Protein AF-A0A8J8K4N7-F1 (afdb_monomer)

Sequence (54 aa):
MSEEFKVKKRITYNGGVYRISIPKLIIDNMGLQKGEEVTIIYKDSKTLIITTEE

Solvent-accessible surface area (backbone atoms only — not comparable to full-atom values): 3933 Å² total; per-residue (Å²): 136,85,83,86,83,86,78,94,74,71,74,46,78,60,93,95,40,82,44,68,84,75,61,65,70,59,41,59,74,69,71,59,57,95,87,65,82,70,46,78,44,74,80,50,103,86,41,78,44,81,46,69,81,134

Nearest PDB structures (foldseek):
  1ub4-assembly1_C-2  TM=8.405E-01  e=1.627E-02  Escherichia coli
  2mrn-assembly1_B  TM=7.908E-01  e=3.838E-02  Escherichia coli K-12
  2w1t-assembly1_A  TM=8.306E-01  e=2.282E-01  Bacillus subtilis
  2ro4-assembly1_B  TM=7.317E-01  e=2.282E-01  Bacillus subtilis

Structure (mmCIF, N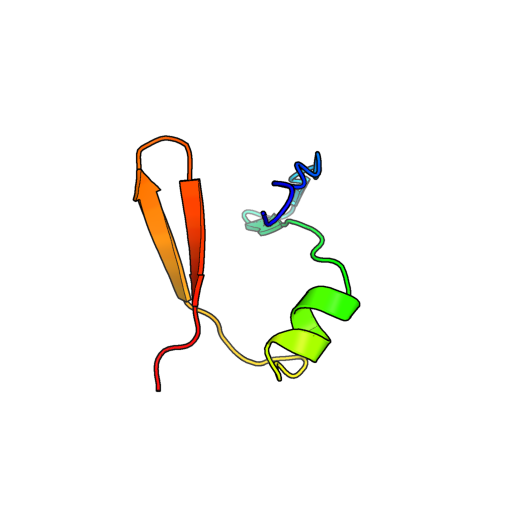/CA/C/O backbone):
data_AF-A0A8J8K4N7-F1
#
_entry.id   AF-A0A8J8K4N7-F1
#
loop_
_atom_site.group_PDB
_atom_site.id
_atom_site.type_symbol
_atom_site.label_atom_id
_atom_site.label_alt_id
_atom_site.label_comp_id
_atom_site.label_asym_id
_atom_site.label_entity_id
_atom_site.label_seq_id
_atom_site.pdbx_PDB_ins_code
_atom_site.Cartn_x
_atom_site.Cartn_y
_atom_site.Cartn_z
_atom_site.occupancy
_atom_site.B_iso_or_equiv
_atom_site.auth_seq_id
_atom_site.auth_comp_id
_atom_site.auth_asym_id
_atom_site.auth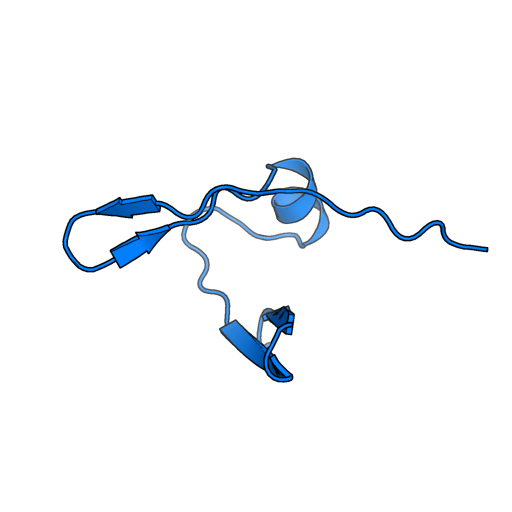_atom_id
_atom_site.pdbx_PDB_model_num
ATOM 1 N N . MET A 1 1 ? 3.147 3.219 26.390 1.00 40.81 1 MET A N 1
ATOM 2 C CA . MET A 1 1 ? 1.876 3.200 25.631 1.00 40.81 1 MET A CA 1
ATOM 3 C C . MET A 1 1 ? 2.159 3.803 24.264 1.00 40.81 1 MET A C 1
ATOM 5 O O . MET A 1 1 ? 2.684 4.905 24.253 1.00 40.81 1 MET A O 1
ATOM 9 N N . SER A 1 2 ? 1.905 3.112 23.145 1.00 54.12 2 SER A N 1
ATOM 10 C CA . SER A 1 2 ? 1.970 3.754 21.819 1.00 54.12 2 SER A CA 1
ATOM 11 C C . SER A 1 2 ? 0.592 4.307 21.469 1.00 54.12 2 SER A C 1
ATOM 13 O O . SER A 1 2 ? -0.382 3.555 21.465 1.00 54.12 2 SER A O 1
ATOM 15 N N . GLU A 1 3 ? 0.501 5.605 21.197 1.00 58.12 3 GLU A N 1
ATOM 16 C CA . GLU A 1 3 ? -0.717 6.217 20.669 1.00 58.12 3 GLU A CA 1
ATOM 17 C C . GLU A 1 3 ? -0.982 5.693 19.249 1.00 58.12 3 GLU A C 1
ATOM 19 O O . GLU A 1 3 ? -0.097 5.699 18.393 1.00 58.12 3 GLU A O 1
ATOM 24 N N . GLU A 1 4 ? -2.196 5.205 18.994 1.00 47.22 4 GLU A N 1
ATOM 25 C CA . GLU A 1 4 ? -2.624 4.799 17.654 1.00 47.22 4 GLU A CA 1
ATOM 26 C C . GLU A 1 4 ? -2.985 6.053 16.840 1.00 47.22 4 GLU A C 1
ATOM 28 O O . GLU A 1 4 ? -3.947 6.756 17.154 1.00 47.22 4 GLU A O 1
ATOM 33 N N . PHE A 1 5 ? -2.229 6.344 15.778 1.00 58.53 5 PHE A N 1
ATOM 34 C CA . PHE A 1 5 ? -2.487 7.491 14.907 1.00 58.53 5 PHE A CA 1
ATOM 35 C C . PHE A 1 5 ? -3.305 7.081 13.673 1.00 58.53 5 PHE A C 1
ATOM 37 O O . PHE A 1 5 ? -2.864 6.270 12.858 1.00 58.53 5 PHE A O 1
ATOM 44 N N . LYS A 1 6 ? -4.497 7.670 13.502 1.00 62.66 6 LYS A N 1
ATOM 45 C CA . LYS A 1 6 ? -5.380 7.422 12.348 1.00 62.66 6 LYS A CA 1
ATOM 46 C C . LYS A 1 6 ? -5.266 8.547 11.322 1.00 62.66 6 LYS A C 1
ATOM 48 O O . LYS A 1 6 ? -5.642 9.683 11.598 1.00 62.66 6 LYS A O 1
ATOM 53 N N . VAL A 1 7 ? -4.829 8.223 10.103 1.00 68.38 7 VAL A N 1
ATOM 54 C CA . VAL A 1 7 ? -4.743 9.183 8.987 1.00 68.38 7 VAL A CA 1
ATOM 55 C C . VAL A 1 7 ? -5.833 8.910 7.959 1.00 68.38 7 VAL A C 1
ATOM 57 O O . VAL A 1 7 ? -5.883 7.831 7.376 1.00 68.38 7 VAL A O 1
ATOM 60 N N . LYS A 1 8 ? -6.674 9.909 7.660 1.00 72.44 8 LYS A N 1
ATOM 61 C CA . LYS A 1 8 ? -7.567 9.849 6.492 1.00 72.44 8 LYS A CA 1
ATOM 62 C C . LYS A 1 8 ? -6.755 10.100 5.219 1.00 72.44 8 LYS A C 1
ATOM 64 O O . LYS A 1 8 ? -6.197 11.182 5.040 1.00 72.44 8 LYS A O 1
ATOM 69 N N . LYS A 1 9 ? -6.707 9.116 4.319 1.00 80.12 9 LYS A N 1
ATOM 70 C CA . LYS A 1 9 ? -6.126 9.249 2.974 1.00 80.12 9 LYS A CA 1
ATOM 71 C C . LYS A 1 9 ? -7.215 9.108 1.914 1.00 80.12 9 LYS A C 1
ATOM 73 O O . LYS A 1 9 ? -8.131 8.306 2.063 1.00 80.12 9 LYS A O 1
ATOM 78 N N . ARG A 1 10 ? -7.123 9.911 0.851 1.00 84.31 10 ARG A N 1
ATOM 79 C CA . ARG A 1 10 ? -8.012 9.816 -0.313 1.00 84.31 10 ARG A CA 1
ATOM 80 C C . ARG A 1 10 ? -7.439 8.780 -1.278 1.00 84.31 10 ARG A C 1
ATOM 82 O O . ARG A 1 10 ? -6.279 8.895 -1.665 1.00 84.31 10 ARG A O 1
ATOM 89 N N . IL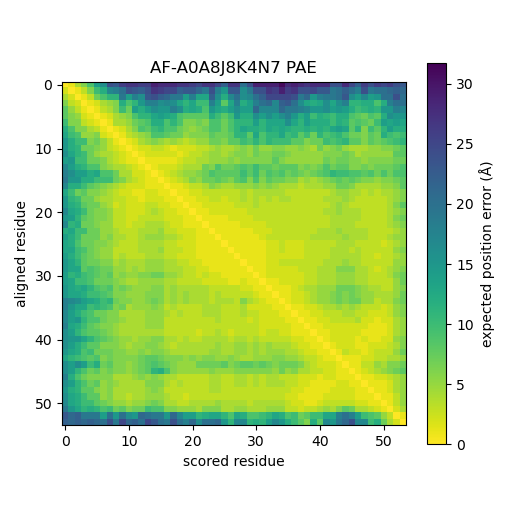E A 1 11 ? -8.259 7.807 -1.662 1.00 87.81 11 ILE A N 1
ATOM 90 C CA . ILE A 1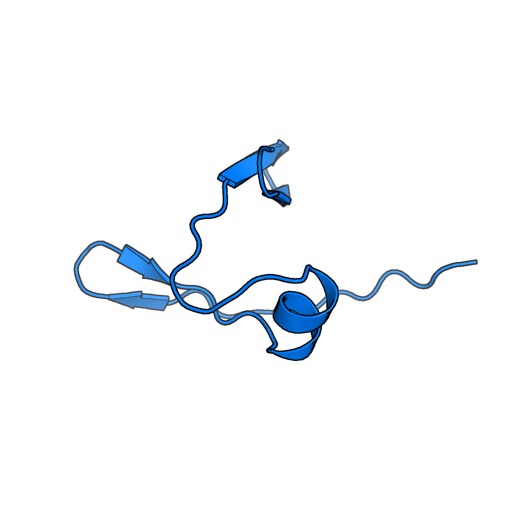 11 ? -7.964 6.889 -2.765 1.00 87.81 11 ILE A CA 1
ATOM 91 C C . ILE A 1 11 ? -8.479 7.542 -4.048 1.00 87.81 11 ILE A C 1
ATOM 93 O O . ILE A 1 11 ? -9.614 8.019 -4.087 1.00 87.81 11 ILE A O 1
ATOM 97 N N . THR A 1 12 ? -7.643 7.606 -5.078 1.00 91.88 12 THR A N 1
ATOM 98 C CA . THR A 1 12 ? -8.015 8.112 -6.403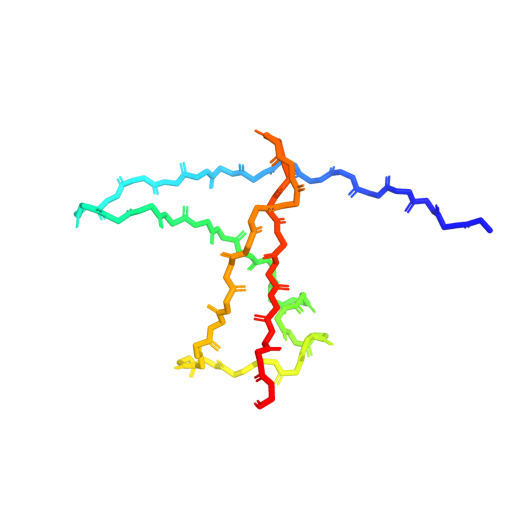 1.00 91.88 12 THR A CA 1
ATOM 99 C C . THR A 1 12 ? -8.071 6.960 -7.398 1.00 91.88 12 THR A C 1
ATOM 101 O O . THR A 1 12 ? -7.276 6.029 -7.326 1.00 91.88 12 THR A O 1
ATOM 104 N N . TYR A 1 13 ? -9.024 7.005 -8.327 1.00 90.62 13 TYR A N 1
ATOM 105 C CA . TYR A 1 13 ? -9.139 6.035 -9.414 1.00 90.62 13 TYR A CA 1
ATOM 106 C C . TYR A 1 13 ? -8.819 6.739 -10.728 1.00 90.62 13 TYR A C 1
ATOM 108 O O . TYR A 1 13 ? -9.443 7.749 -11.052 1.00 90.62 13 TYR A O 1
ATOM 116 N N . ASN A 1 14 ? -7.815 6.254 -11.457 1.00 89.06 14 ASN A N 1
ATOM 117 C CA . ASN A 1 14 ? -7.430 6.836 -12.739 1.00 89.06 14 ASN A CA 1
ATOM 118 C C . ASN A 1 14 ? -6.872 5.749 -13.672 1.00 89.06 14 ASN A C 1
ATOM 120 O O . ASN A 1 14 ? -5.906 5.067 -13.324 1.00 89.06 14 ASN A O 1
ATOM 124 N N . GLY A 1 15 ? -7.490 5.596 -14.847 1.00 88.31 15 GLY A N 1
ATOM 125 C CA . GLY A 1 15 ? -7.035 4.681 -15.897 1.00 88.31 15 GLY A CA 1
ATOM 126 C C . GLY A 1 15 ? -7.060 3.206 -15.490 1.00 88.31 15 GLY A C 1
ATOM 127 O O . GLY A 1 15 ? -6.096 2.499 -15.747 1.00 88.31 15 GLY A O 1
ATOM 128 N N . GLY A 1 16 ? -8.107 2.752 -14.791 1.00 93.31 16 GLY A N 1
ATOM 129 C CA . GLY A 1 16 ? -8.214 1.355 -14.349 1.00 93.31 16 GLY A CA 1
ATOM 130 C C . GLY A 1 16 ? -7.502 1.031 -13.033 1.00 93.31 16 GLY A C 1
ATOM 131 O O . GLY A 1 16 ? -7.667 -0.068 -12.517 1.00 93.31 16 GLY A O 1
ATOM 132 N N . VAL A 1 17 ? -6.747 1.978 -12.464 1.00 91.31 17 VAL A N 1
ATOM 133 C CA . VAL A 1 17 ? -5.882 1.739 -11.300 1.00 91.31 17 VAL A CA 1
ATOM 134 C C . VAL A 1 17 ? -6.305 2.601 -10.111 1.00 91.31 17 VAL A C 1
ATOM 136 O O . VAL A 1 17 ? -6.442 3.825 -10.232 1.00 91.31 17 VAL A O 1
ATOM 139 N N . TYR A 1 18 ? -6.466 1.966 -8.947 1.00 90.06 18 TYR A N 1
ATOM 140 C CA . TYR A 1 18 ? -6.617 2.648 -7.661 1.00 90.0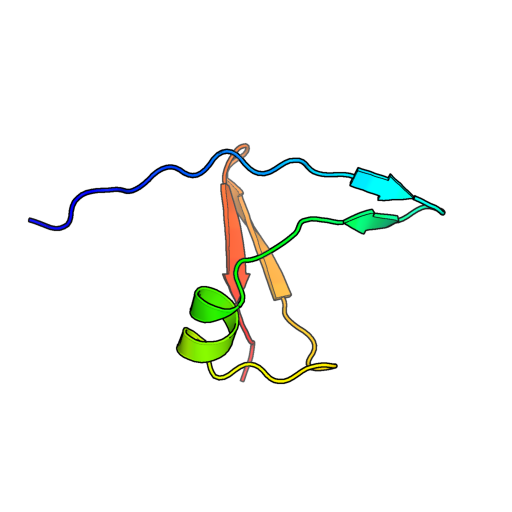6 18 TYR A CA 1
ATOM 141 C C . TYR A 1 18 ? -5.249 3.090 -7.136 1.00 90.06 18 TYR A C 1
ATOM 143 O O . TYR A 1 18 ? -4.299 2.314 -7.115 1.00 90.06 18 TYR A O 1
ATOM 151 N N . ARG A 1 19 ? -5.145 4.347 -6.705 1.00 90.56 19 ARG A N 1
ATOM 152 C CA . ARG A 1 19 ? -3.918 4.950 -6.180 1.00 90.56 19 ARG A CA 1
ATOM 153 C C . ARG A 1 19 ? -4.173 5.550 -4.803 1.00 90.56 19 ARG A C 1
ATOM 155 O O . ARG A 1 19 ? -5.198 6.192 -4.574 1.00 90.56 19 ARG A O 1
ATOM 162 N N . ILE A 1 20 ? -3.212 5.387 -3.900 1.00 89.62 20 ILE A N 1
ATOM 163 C CA . ILE A 1 20 ? -3.198 6.019 -2.579 1.00 89.62 20 ILE A CA 1
ATOM 164 C C . ILE A 1 20 ? -1.850 6.705 -2.365 1.00 89.62 20 ILE A C 1
ATOM 166 O O . ILE A 1 20 ? -0.799 6.143 -2.660 1.00 89.62 20 ILE A O 1
ATOM 170 N N . SER A 1 21 ? -1.870 7.942 -1.871 1.00 87.50 21 SER A N 1
ATOM 171 C CA . SER A 1 21 ? -0.640 8.669 -1.553 1.00 87.50 21 SER A CA 1
ATOM 172 C C . SER A 1 21 ? -0.145 8.299 -0.158 1.00 87.50 21 SER A C 1
ATOM 174 O O . SER A 1 21 ? -0.771 8.648 0.851 1.00 87.50 21 SER A O 1
ATOM 176 N N . ILE A 1 22 ? 1.006 7.635 -0.108 1.00 86.19 22 ILE A N 1
ATOM 177 C CA . ILE A 1 22 ? 1.706 7.286 1.128 1.00 86.19 22 ILE A CA 1
ATOM 178 C C . ILE A 1 22 ? 2.718 8.403 1.446 1.00 86.19 22 ILE A C 1
ATOM 180 O O . ILE A 1 22 ? 3.421 8.859 0.543 1.00 86.19 22 ILE A O 1
ATOM 184 N N . PRO A 1 23 ? 2.781 8.911 2.692 1.00 86.75 23 PRO A N 1
ATOM 185 C CA . PRO A 1 23 ? 3.799 9.878 3.095 1.00 86.75 23 PRO A CA 1
ATOM 186 C C . PRO A 1 23 ? 5.213 9.340 2.871 1.00 86.75 23 PRO A C 1
ATOM 188 O O . PRO A 1 23 ? 5.502 8.209 3.254 1.00 86.75 23 PRO A O 1
ATOM 191 N N . LYS A 1 24 ? 6.105 10.186 2.343 1.00 87.50 24 LYS A N 1
ATOM 192 C CA . LYS A 1 24 ? 7.503 9.819 2.082 1.00 87.50 24 LYS A CA 1
ATOM 193 C C . LYS A 1 24 ? 8.213 9.259 3.322 1.00 87.50 24 LYS A C 1
ATOM 195 O O . LYS A 1 24 ? 8.871 8.241 3.213 1.00 87.50 24 LYS A O 1
ATOM 200 N N . LEU A 1 25 ? 7.972 9.839 4.501 1.00 88.62 25 LEU A N 1
ATOM 201 C CA . LEU A 1 25 ? 8.536 9.357 5.769 1.00 88.62 25 LEU A CA 1
ATOM 202 C C . LEU A 1 25 ? 8.235 7.872 6.047 1.00 88.62 25 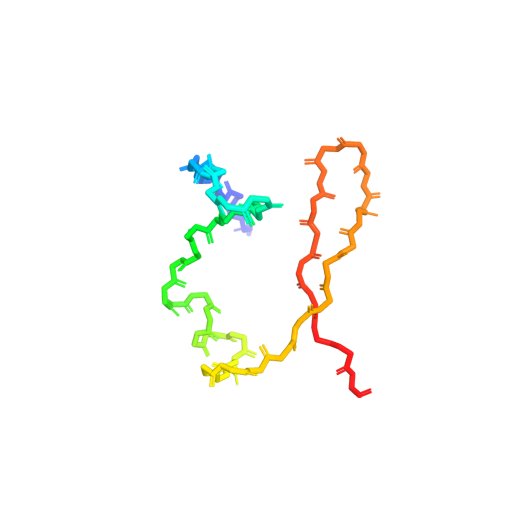LEU A C 1
ATOM 204 O O . LEU A 1 25 ? 9.069 7.183 6.615 1.00 88.62 25 LEU A O 1
ATOM 208 N N . ILE A 1 26 ? 7.054 7.372 5.658 1.00 87.75 26 ILE A N 1
ATOM 209 C CA . ILE A 1 26 ? 6.706 5.954 5.847 1.00 87.75 26 ILE A CA 1
ATOM 210 C C . ILE A 1 26 ? 7.511 5.081 4.882 1.00 87.75 26 ILE A C 1
ATOM 212 O O . ILE A 1 26 ? 8.046 4.066 5.305 1.00 87.75 26 ILE A O 1
ATOM 216 N N . ILE A 1 27 ? 7.628 5.497 3.617 1.00 89.06 27 ILE A N 1
ATOM 217 C CA . ILE A 1 27 ? 8.437 4.805 2.602 1.00 89.06 27 ILE A CA 1
ATOM 218 C C . ILE A 1 27 ? 9.905 4.741 3.044 1.00 89.06 27 ILE A C 1
ATOM 220 O O . ILE A 1 27 ? 10.485 3.660 3.063 1.00 89.06 27 ILE A O 1
ATOM 224 N N . ASP A 1 28 ? 10.456 5.873 3.491 1.00 89.94 28 ASP A N 1
ATOM 225 C CA . ASP A 1 28 ? 11.834 5.974 3.978 1.00 89.94 28 ASP A CA 1
ATOM 226 C C . ASP A 1 28 ? 12.057 5.070 5.212 1.00 89.94 28 ASP A C 1
ATOM 228 O O . ASP A 1 28 ? 13.048 4.348 5.278 1.00 89.94 28 ASP A O 1
ATOM 232 N N . ASN A 1 29 ? 11.112 5.039 6.165 1.00 89.88 29 ASN A N 1
ATOM 233 C CA . ASN A 1 29 ? 11.187 4.173 7.352 1.00 89.88 29 ASN A CA 1
ATOM 234 C C . ASN A 1 29 ? 11.067 2.675 7.030 1.00 89.88 29 ASN A C 1
ATOM 236 O O . ASN A 1 29 ? 11.565 1.853 7.794 1.00 89.88 29 ASN A O 1
ATOM 240 N N . MET A 1 30 ? 10.389 2.319 5.936 1.00 87.81 30 MET A N 1
ATOM 241 C CA . MET A 1 30 ? 10.318 0.941 5.442 1.00 87.81 30 MET A CA 1
ATOM 242 C C . MET A 1 30 ? 11.567 0.543 4.640 1.00 87.81 30 MET A C 1
ATOM 244 O O . MET A 1 30 ? 11.678 -0.614 4.254 1.00 87.81 30 MET A O 1
ATOM 248 N N . GLY A 1 31 ? 12.495 1.474 4.378 1.00 90.31 31 GLY A N 1
ATOM 249 C CA . GLY A 1 31 ? 13.683 1.220 3.558 1.00 90.31 31 GLY A CA 1
ATOM 250 C C . GLY A 1 31 ? 13.385 1.038 2.068 1.00 90.31 31 GLY A C 1
ATOM 251 O O . GLY A 1 31 ? 14.257 0.587 1.334 1.00 90.31 31 GLY A O 1
ATOM 252 N N . LEU A 1 32 ? 12.176 1.397 1.626 1.00 89.50 32 LEU A N 1
ATOM 253 C CA . LEU A 1 32 ? 11.708 1.172 0.263 1.00 89.50 32 LEU A CA 1
ATOM 254 C C . LEU A 1 32 ? 12.255 2.214 -0.714 1.00 89.50 32 LEU A C 1
ATOM 256 O O . LEU A 1 32 ? 12.258 3.417 -0.434 1.00 89.50 32 LEU A O 1
ATOM 260 N N . GLN A 1 33 ? 12.623 1.769 -1.912 1.00 88.62 33 GLN A N 1
ATOM 261 C CA . GLN A 1 33 ? 13.051 2.642 -3.003 1.00 88.62 33 GLN A CA 1
ATOM 262 C C . GLN A 1 33 ? 11.976 2.811 -4.076 1.00 88.62 33 GLN A C 1
ATOM 264 O O . GLN A 1 33 ? 11.055 2.013 -4.256 1.00 88.62 33 GLN A O 1
ATOM 269 N N . LYS A 1 34 ? 12.080 3.907 -4.835 1.00 85.19 34 LYS A N 1
ATOM 270 C CA . LYS A 1 34 ? 11.160 4.160 -5.945 1.00 85.19 34 LYS A CA 1
ATOM 271 C C . LYS A 1 34 ? 11.311 3.059 -6.997 1.00 85.19 34 LYS A C 1
ATOM 273 O O . LYS A 1 34 ? 12.372 2.932 -7.593 1.00 85.19 34 LYS A O 1
ATOM 278 N N . GLY A 1 35 ? 10.206 2.385 -7.301 1.00 87.00 35 GLY A N 1
ATOM 279 C CA . GLY A 1 35 ? 10.164 1.315 -8.298 1.00 87.00 35 GLY A CA 1
ATOM 280 C C . GLY A 1 35 ? 10.233 -0.083 -7.695 1.00 87.00 35 GLY A C 1
ATOM 281 O O . GLY A 1 35 ? 10.053 -1.039 -8.439 1.00 87.00 35 GLY A O 1
ATOM 282 N N . GLU A 1 36 ? 10.434 -0.203 -6.382 1.00 89.69 36 GLU A N 1
ATOM 283 C CA . GLU A 1 36 ? 10.291 -1.481 -5.693 1.00 89.69 36 GLU A CA 1
ATOM 284 C C . GLU A 1 36 ? 8.825 -1.908 -5.625 1.00 89.69 36 GLU A C 1
ATOM 286 O O . GLU A 1 36 ? 7.912 -1.090 -5.447 1.00 89.69 36 GLU A O 1
ATOM 291 N N . GLU A 1 37 ? 8.616 -3.210 -5.792 1.00 89.94 37 GLU A N 1
ATOM 292 C CA . GLU A 1 37 ? 7.316 -3.839 -5.628 1.00 89.94 37 GLU A CA 1
ATOM 293 C C . GLU A 1 37 ? 7.062 -4.125 -4.147 1.00 89.94 37 GLU A C 1
ATOM 295 O O 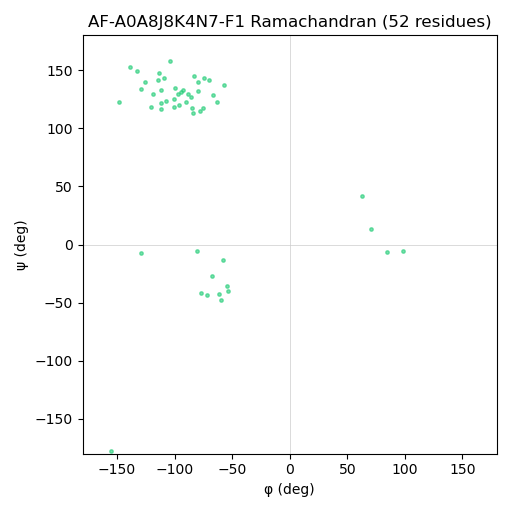. GLU A 1 37 ? 7.970 -4.429 -3.376 1.00 89.94 37 GLU A O 1
ATOM 300 N N . VAL A 1 38 ? 5.801 -4.007 -3.745 1.00 90.81 38 VAL A N 1
ATOM 301 C CA . VAL A 1 38 ? 5.346 -4.325 -2.392 1.00 90.81 38 VAL A CA 1
ATOM 302 C C . VAL A 1 38 ? 4.097 -5.178 -2.479 1.00 90.81 38 VAL A C 1
ATOM 304 O O . VAL A 1 38 ? 3.268 -5.008 -3.376 1.00 90.81 38 VAL A O 1
ATOM 307 N N . THR A 1 39 ? 3.922 -6.045 -1.496 1.00 90.25 39 THR A N 1
ATOM 308 C CA . THR A 1 39 ? 2.753 -6.905 -1.377 1.00 90.25 39 THR A CA 1
ATOM 309 C C . THR A 1 39 ? 1.721 -6.235 -0.475 1.00 90.25 39 THR A C 1
ATOM 311 O O . THR A 1 39 ? 2.027 -5.747 0.615 1.00 90.25 39 THR A O 1
ATOM 314 N N . ILE A 1 40 ? 0.468 -6.191 -0.933 1.00 90.38 40 ILE A N 1
ATOM 315 C CA . ILE A 1 40 ? -0.662 -5.664 -0.163 1.00 90.38 40 ILE A CA 1
ATOM 316 C C . ILE A 1 40 ? -1.588 -6.826 0.191 1.00 90.38 40 ILE A C 1
ATOM 318 O O . ILE A 1 40 ? -2.186 -7.432 -0.695 1.00 90.38 40 ILE A O 1
ATOM 322 N N . ILE A 1 41 ? -1.742 -7.107 1.485 1.00 90.44 41 ILE A N 1
ATOM 323 C CA . ILE A 1 41 ? -2.606 -8.179 1.996 1.00 90.44 41 ILE A CA 1
ATOM 324 C C . ILE A 1 41 ? -3.794 -7.617 2.779 1.00 90.44 41 ILE A C 1
ATOM 326 O O . ILE A 1 41 ? -3.694 -6.590 3.456 1.00 90.44 41 ILE A O 1
ATOM 330 N N . TYR A 1 42 ? -4.926 -8.317 2.726 1.00 90.94 42 TYR A N 1
ATOM 331 C CA . TYR A 1 42 ? -6.075 -8.040 3.587 1.00 90.94 42 TYR A CA 1
ATOM 332 C C . TYR A 1 42 ? -5.888 -8.760 4.922 1.00 90.94 42 TYR A C 1
ATOM 334 O O . TYR A 1 42 ? -5.858 -9.987 4.963 1.00 90.94 42 TYR A O 1
ATOM 342 N N . LYS A 1 43 ? -5.793 -8.007 6.023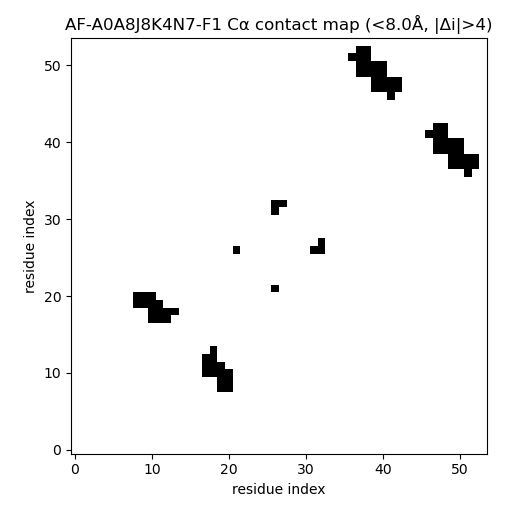 1.00 87.81 43 LYS A N 1
ATOM 343 C CA . LYS A 1 43 ? -5.826 -8.590 7.376 1.00 87.81 43 LYS A CA 1
ATOM 344 C C . LYS A 1 43 ? -7.253 -8.960 7.778 1.00 87.81 43 LYS A C 1
ATOM 346 O O . LYS A 1 43 ? -7.489 -9.991 8.396 1.00 87.81 43 LYS A O 1
ATOM 351 N N . ASP A 1 44 ? -8.193 -8.082 7.444 1.00 90.94 44 ASP A N 1
ATOM 352 C CA . ASP A 1 44 ? -9.625 -8.222 7.683 1.00 90.94 44 ASP A CA 1
ATOM 353 C C . ASP A 1 44 ? -10.404 -7.371 6.659 1.00 90.94 44 ASP A C 1
ATOM 355 O O . ASP A 1 44 ? -9.815 -6.723 5.792 1.00 90.94 44 ASP A O 1
ATOM 359 N N . SER A 1 45 ? -11.736 -7.344 6.767 1.00 87.19 45 SER A N 1
ATOM 360 C CA . SER A 1 45 ? -12.625 -6.592 5.858 1.00 87.19 45 SER A CA 1
ATOM 361 C C . SER A 1 45 ? -12.368 -5.077 5.758 1.00 87.19 45 SER A C 1
ATOM 363 O O . SER A 1 45 ? -12.933 -4.422 4.883 1.00 87.19 45 SER A O 1
ATOM 365 N N . LYS A 1 46 ? -11.574 -4.494 6.662 1.00 86.44 46 LYS A N 1
ATOM 366 C CA . LYS A 1 46 ? -11.330 -3.048 6.779 1.00 86.44 46 LYS A CA 1
ATOM 367 C C . LYS A 1 46 ? -9.846 -2.683 6.836 1.00 86.44 46 LYS A C 1
ATOM 369 O O . LYS A 1 46 ? -9.532 -1.495 6.782 1.00 86.44 46 LYS A O 1
ATOM 374 N N . THR A 1 47 ? -8.952 -3.665 6.919 1.00 86.62 47 THR A N 1
ATOM 375 C CA . THR A 1 47 ? -7.522 -3.439 7.143 1.00 86.62 47 THR A CA 1
ATOM 376 C C . THR A 1 47 ? -6.679 -4.012 6.007 1.00 86.62 47 THR A C 1
ATOM 378 O O . THR A 1 47 ? -6.643 -5.226 5.798 1.00 86.62 47 THR A O 1
ATOM 381 N N . LEU A 1 48 ? -5.947 -3.129 5.321 1.00 88.62 48 LEU A N 1
ATOM 382 C CA . LEU A 1 48 ? -4.892 -3.473 4.365 1.00 88.62 48 LEU A CA 1
ATOM 383 C C . LEU A 1 48 ? -3.524 -3.346 5.043 1.00 88.62 48 LEU A C 1
ATOM 385 O O . LEU A 1 48 ? -3.263 -2.342 5.707 1.00 88.62 48 LEU A O 1
ATOM 389 N N . ILE A 1 49 ? -2.653 -4.334 4.852 1.00 87.81 49 ILE A N 1
ATOM 390 C CA . ILE A 1 49 ? -1.255 -4.308 5.296 1.00 87.81 49 ILE A CA 1
ATOM 391 C C . ILE A 1 49 ? -0.363 -4.255 4.060 1.00 87.81 49 ILE A C 1
ATOM 393 O O . ILE A 1 49 ? -0.566 -5.022 3.123 1.00 87.81 49 ILE A O 1
ATOM 397 N N . ILE A 1 50 ? 0.621 -3.358 4.079 1.00 88.75 50 ILE A N 1
ATOM 398 C CA . ILE A 1 50 ? 1.682 -3.274 3.073 1.00 88.75 50 ILE A CA 1
ATOM 399 C C . ILE A 1 50 ? 2.917 -3.944 3.667 1.00 88.75 50 ILE A C 1
ATOM 401 O O . ILE A 1 50 ? 3.343 -3.580 4.762 1.00 88.75 50 ILE A O 1
ATOM 405 N N . THR A 1 51 ? 3.465 -4.918 2.956 1.00 86.38 51 THR A N 1
ATOM 406 C CA . THR A 1 51 ? 4.630 -5.701 3.362 1.00 86.38 51 THR A CA 1
ATOM 407 C C . THR A 1 51 ? 5.549 -5.901 2.164 1.00 86.38 51 THR A C 1
ATOM 409 O O . THR A 1 51 ? 5.101 -5.891 1.021 1.00 86.38 51 THR A O 1
ATOM 412 N N . THR A 1 52 ? 6.834 -6.077 2.416 1.00 80.56 52 THR A N 1
ATOM 413 C CA . THR A 1 52 ? 7.798 -6.613 1.452 1.00 80.56 52 THR A CA 1
ATOM 414 C C . THR A 1 52 ? 7.950 -8.099 1.756 1.00 80.56 52 THR A C 1
ATOM 416 O O . THR A 1 52 ? 8.096 -8.454 2.925 1.00 80.56 52 THR A O 1
ATOM 419 N N . GLU A 1 53 ? 7.833 -8.975 0.762 1.00 70.25 53 GLU A N 1
ATOM 420 C CA . GLU A 1 53 ? 8.369 -10.336 0.906 1.00 70.25 53 GLU A CA 1
ATOM 421 C C . GLU A 1 53 ? 9.903 -10.241 0.790 1.00 70.25 53 GLU A C 1
ATOM 423 O O . GLU A 1 53 ? 10.394 -9.373 0.064 1.00 70.25 53 GLU A O 1
ATOM 428 N N . GLU A 1 54 ? 10.646 -11.048 1.555 1.00 56.56 54 GLU A N 1
ATOM 429 C CA . GLU A 1 54 ? 12.088 -11.261 1.313 1.00 56.56 54 GLU A CA 1
ATOM 430 C C . GLU A 1 54 ? 12.305 -12.140 0.077 1.00 56.56 54 GLU A C 1
ATOM 432 O O . GLU A 1 54 ? 11.550 -13.130 -0.079 1.00 56.56 54 GLU A O 1
#

Radius of gyration: 12.94 Å; Cα contacts (8 Å, |Δi|>4): 40; chains: 1; bounding box: 26×21×42 Å

pLDDT: mean 82.99, std 12.4, range [40.81, 93.31]

Foldseek 3Di:
DDDDDDDDWDWDDDDNDIDTDDDPVVCVVLVHDPPDDWDWDDPDPPDIDTHHDD

Mean predicted aligned error: 6.49 Å

Secondary structure (DSSP, 8-state):
----------EEEETTEEEE---HHHHHHTT--TT---EEEEEETTEEEEE---